Protein AF-A0A3A6EAV6-F1 (afdb_monomer_lite)

Secondary structure (DSSP, 8-state):
-HHHHHHHH----HHHHHHHHHHHH-TT-B--HHHHHHHHHTTSEEEEEETTEEEEEEEEE-HHHHHHHHHHHHHHHHHHHHHHHHHHHHHHHHHHHHHHHHHHHHHHHHHHHHT--

Foldseek 3Di:
DVLLVLLVPDDDDPVLVVVLVVCAVPQADFDDLVSCVSVVVSVQWAFDQDPVGGDSRGIHGDPSVVVSVVSVVVVVVVVVCVVPVVVVVCVVVVVCCVVVCVVCVVVVVVVVVVVVD

Radius of gyration: 28.31 Å; chains: 1; bounding box: 56×24×83 Å

pLDDT: mean 75.93, std 7.44, range [44.97, 85.44]

Sequence (117 aa):
MERKEQCERIVLTKKEKELLKQIQKNPDMKCNQDDVWQLYLYGLIRPMETEKGLNMHHFHIADFYDTYRDYRREKRKNQFFESLWLPIAVSVVTNLAINGLQWLWPLLVQWCASSHQ

Structure (mmCIF, N/CA/C/O backbone):
data_AF-A0A3A6EAV6-F1
#
_entry.id   AF-A0A3A6EAV6-F1
#
loop_
_atom_site.group_PDB
_atom_site.id
_atom_site.type_symbol
_atom_site.label_atom_id
_atom_site.label_alt_id
_atom_site.label_comp_id
_atom_site.label_asym_id
_atom_site.label_entity_id
_atom_site.label_seq_id
_atom_site.pdbx_PDB_ins_code
_atom_site.Cartn_x
_atom_site.Cartn_y
_atom_site.Cartn_z
_atom_site.occupancy
_atom_site.B_iso_or_equiv
_atom_site.auth_seq_id
_atom_site.auth_comp_id
_atom_site.auth_asym_id
_atom_site.auth_atom_id
_atom_site.pdbx_PDB_model_num
ATOM 1 N N . MET A 1 1 ? -6.672 -14.387 -10.432 1.00 44.97 1 MET A N 1
ATOM 2 C CA . MET A 1 1 ? -6.821 -13.061 -11.070 1.00 44.97 1 MET A CA 1
ATOM 3 C C . MET A 1 1 ? -7.745 -12.141 -10.271 1.00 44.97 1 MET A C 1
ATOM 5 O O . MET A 1 1 ? -7.360 -10.998 -10.074 1.00 44.97 1 MET A O 1
ATOM 9 N N . GLU A 1 2 ? -8.847 -12.631 -9.686 1.00 58.91 2 GLU A N 1
ATOM 10 C CA . GLU A 1 2 ? -9.830 -11.807 -8.941 1.00 58.91 2 GLU A CA 1
ATOM 11 C C . GLU A 1 2 ? -9.266 -10.927 -7.811 1.00 58.91 2 GLU A C 1
ATOM 13 O O . GLU A 1 2 ? -9.642 -9.764 -7.697 1.00 58.91 2 GLU A O 1
ATOM 18 N N . ARG A 1 3 ? -8.317 -11.426 -7.003 1.00 60.06 3 ARG A N 1
ATOM 19 C CA . ARG A 1 3 ? -7.745 -10.643 -5.886 1.00 60.06 3 ARG A CA 1
ATOM 20 C C . ARG A 1 3 ? -7.040 -9.357 -6.338 1.00 60.06 3 ARG A C 1
ATOM 22 O O . ARG A 1 3 ? -7.039 -8.378 -5.601 1.00 60.06 3 ARG A O 1
ATOM 29 N N . LYS A 1 4 ? -6.444 -9.341 -7.537 1.00 60.62 4 LYS A N 1
ATOM 30 C CA . LYS A 1 4 ? -5.756 -8.149 -8.067 1.00 60.62 4 LYS A CA 1
ATOM 31 C C . LYS A 1 4 ?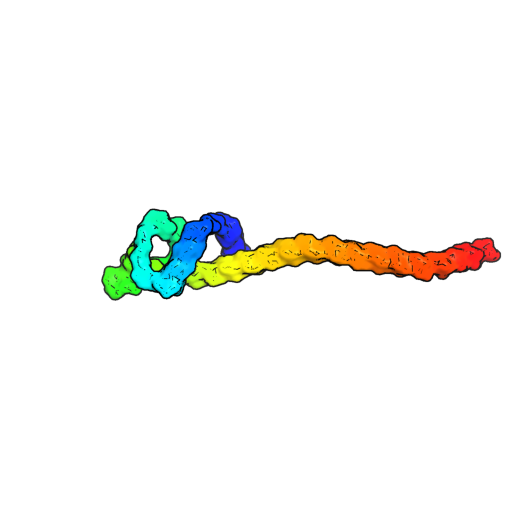 -6.759 -7.101 -8.550 1.00 60.62 4 LYS A C 1
ATOM 33 O O . LYS A 1 4 ? -6.601 -5.933 -8.221 1.00 60.62 4 LYS A O 1
ATOM 38 N N . GLU A 1 5 ? -7.811 -7.522 -9.248 1.00 64.56 5 GLU A N 1
ATOM 39 C CA . GLU A 1 5 ? -8.870 -6.622 -9.726 1.00 64.56 5 GLU A CA 1
ATOM 40 C C . GLU A 1 5 ? -9.663 -5.997 -8.574 1.00 64.56 5 GLU A C 1
ATOM 42 O O . GLU A 1 5 ? -9.981 -4.809 -8.612 1.00 64.56 5 GLU A O 1
ATOM 47 N N . GLN A 1 6 ? -9.931 -6.763 -7.512 1.00 63.66 6 GLN A N 1
ATOM 48 C CA . GLN A 1 6 ? -10.551 -6.233 -6.295 1.00 63.66 6 GLN A CA 1
ATOM 49 C C . GLN A 1 6 ? -9.673 -5.150 -5.651 1.00 63.66 6 GLN A C 1
ATOM 51 O O . GLN A 1 6 ? -10.169 -4.076 -5.324 1.00 63.66 6 GLN A O 1
ATOM 56 N N . CYS A 1 7 ? -8.356 -5.369 -5.565 1.00 65.38 7 CYS A N 1
ATOM 57 C CA . CYS A 1 7 ? -7.410 -4.360 -5.081 1.00 65.38 7 CYS A CA 1
ATOM 58 C C . CYS A 1 7 ? -7.334 -3.105 -5.970 1.00 65.38 7 CYS A C 1
ATOM 60 O O . CYS A 1 7 ? -7.041 -2.024 -5.461 1.00 65.38 7 CYS A O 1
ATOM 62 N N . GLU A 1 8 ? -7.571 -3.218 -7.280 1.00 66.50 8 GLU A N 1
ATOM 63 C CA . GLU A 1 8 ? -7.568 -2.064 -8.191 1.00 66.50 8 GLU A CA 1
ATOM 64 C C . GLU A 1 8 ? -8.799 -1.174 -8.048 1.00 66.50 8 GLU A C 1
ATOM 66 O O . GLU A 1 8 ? -8.685 0.040 -8.219 1.00 66.50 8 GLU A O 1
ATOM 71 N N . ARG A 1 9 ? -9.952 -1.755 -7.699 1.00 70.69 9 ARG A N 1
ATOM 72 C CA . ARG A 1 9 ? -11.202 -1.010 -7.479 1.00 70.69 9 ARG A CA 1
ATOM 73 C C . ARG A 1 9 ? -11.227 -0.268 -6.144 1.00 70.69 9 ARG A C 1
ATOM 75 O O . ARG A 1 9 ? -11.966 0.702 -6.001 1.00 70.69 9 ARG A O 1
ATOM 82 N N . ILE A 1 10 ? -10.412 -0.691 -5.179 1.00 75.62 10 ILE A N 1
ATOM 83 C CA . ILE A 1 10 ? -10.338 -0.067 -3.856 1.00 75.62 10 ILE A CA 1
ATOM 84 C C . ILE A 1 10 ? -9.519 1.230 -3.941 1.00 75.62 10 ILE A C 1
ATOM 86 O O . ILE A 1 10 ? -8.283 1.229 -3.960 1.00 75.62 10 ILE A O 1
ATOM 90 N N . VAL A 1 11 ? -10.214 2.369 -3.951 1.00 74.12 11 VAL A N 1
ATOM 91 C CA . VAL A 1 11 ? -9.600 3.702 -3.909 1.00 74.12 11 VAL A CA 1
ATOM 92 C C . VAL A 1 11 ? -9.747 4.288 -2.510 1.00 74.12 11 VAL A C 1
ATOM 94 O O . VAL A 1 11 ? -10.723 4.955 -2.197 1.00 74.12 11 VAL A O 1
ATOM 97 N N . LEU A 1 12 ? -8.731 4.066 -1.672 1.00 78.06 12 LEU A N 1
ATOM 98 C CA . LEU A 1 12 ? -8.686 4.660 -0.333 1.00 78.06 12 LEU A CA 1
ATOM 99 C C . LEU A 1 12 ? -8.333 6.150 -0.380 1.00 78.06 12 LEU A C 1
ATOM 101 O O . LEU A 1 12 ? -7.270 6.545 -0.890 1.00 78.06 12 LEU A O 1
ATOM 105 N N . THR A 1 13 ? -9.174 6.952 0.260 1.00 82.00 13 THR A N 1
ATOM 106 C CA . THR A 1 13 ? -8.956 8.361 0.585 1.00 82.00 13 THR A CA 1
ATOM 107 C C . THR A 1 13 ? -7.825 8.539 1.607 1.00 82.00 13 THR A C 1
ATOM 109 O O . THR A 1 13 ? -7.304 7.587 2.195 1.00 82.00 13 THR A O 1
ATOM 112 N N . LYS A 1 14 ? -7.380 9.788 1.815 1.00 81.69 14 LYS A N 1
ATOM 113 C CA . LYS A 1 14 ? -6.346 10.095 2.822 1.00 81.69 14 LYS A CA 1
ATOM 114 C C . LYS A 1 14 ? -6.821 9.769 4.244 1.00 81.69 14 LYS A C 1
ATOM 116 O O . LYS A 1 14 ? -6.063 9.155 4.988 1.00 81.69 14 LYS A O 1
ATOM 121 N N . LYS A 1 15 ? -8.074 10.110 4.566 1.00 82.62 15 LYS A N 1
ATOM 122 C CA . LYS A 1 15 ? -8.682 9.876 5.884 1.00 82.62 15 LYS A CA 1
ATOM 123 C C . LYS A 1 15 ? -8.752 8.386 6.221 1.00 82.62 15 LYS A C 1
ATOM 125 O O . LYS A 1 15 ? -8.314 7.981 7.288 1.00 82.62 15 LYS A O 1
ATOM 130 N N . GLU A 1 16 ? -9.195 7.554 5.280 1.00 83.44 16 GLU A N 1
ATOM 131 C CA . GLU A 1 16 ? -9.277 6.097 5.473 1.00 83.44 16 GLU A CA 1
ATOM 132 C C . GLU A 1 16 ? -7.903 5.455 5.714 1.00 83.44 16 GLU A C 1
ATOM 134 O O . GLU A 1 16 ? -7.764 4.549 6.531 1.00 83.44 16 GLU A O 1
ATOM 139 N N . LYS A 1 17 ? -6.850 5.943 5.045 1.00 83.75 17 LYS A N 1
ATOM 140 C CA . LYS A 1 17 ? -5.478 5.467 5.292 1.00 83.75 17 LYS A CA 1
ATOM 141 C C . LYS A 1 17 ? -4.973 5.849 6.678 1.00 83.75 17 LYS A C 1
ATOM 143 O O . LYS A 1 17 ? -4.209 5.090 7.270 1.00 83.75 17 LYS A O 1
ATOM 148 N N . GLU A 1 18 ? -5.333 7.031 7.167 1.00 85.44 18 GLU A N 1
ATOM 149 C CA . GLU A 1 18 ? -5.003 7.457 8.528 1.00 85.44 18 GLU A CA 1
ATOM 150 C C . GLU A 1 18 ? -5.755 6.620 9.559 1.00 85.44 18 GLU A C 1
ATOM 152 O O . GLU A 1 18 ? -5.119 6.128 10.487 1.00 85.44 18 GLU A O 1
ATOM 157 N N . LEU A 1 19 ? -7.046 6.362 9.339 1.00 84.88 19 LEU A N 1
ATOM 158 C CA . LEU A 1 19 ? -7.851 5.445 10.150 1.00 84.88 19 LEU A CA 1
ATOM 159 C C . LEU A 1 19 ? -7.227 4.049 10.218 1.00 84.88 19 LEU A C 1
ATOM 161 O O . LEU A 1 19 ? -6.998 3.541 11.309 1.00 84.88 19 LEU A O 1
ATOM 165 N N . LE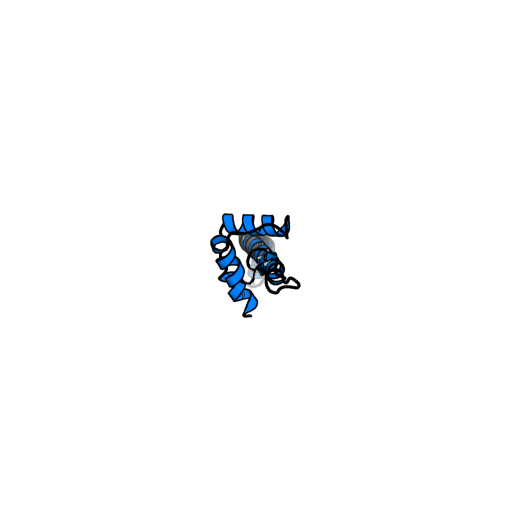U A 1 20 ? -6.845 3.461 9.082 1.00 84.56 20 LEU A N 1
ATOM 166 C CA . LEU A 1 20 ? -6.174 2.156 9.058 1.00 84.56 20 LEU A CA 1
ATOM 167 C C . LEU A 1 20 ? -4.865 2.161 9.860 1.00 84.56 20 LEU A C 1
ATOM 169 O O . LEU A 1 20 ? -4.594 1.220 10.597 1.00 84.56 20 LEU A O 1
ATOM 173 N N . LYS A 1 21 ? -4.062 3.230 9.777 1.00 84.38 21 LYS A N 1
ATOM 174 C CA . LYS A 1 21 ? -2.844 3.362 10.598 1.00 84.38 21 LYS A CA 1
ATOM 175 C C . LYS A 1 21 ? -3.149 3.511 12.087 1.00 84.38 21 LYS A C 1
ATOM 177 O O . LYS A 1 21 ? -2.390 3.005 12.908 1.00 84.38 21 LYS A O 1
ATOM 182 N N . GLN A 1 22 ? -4.212 4.231 12.436 1.00 83.56 22 GLN A N 1
ATOM 183 C CA . GLN A 1 22 ? -4.631 4.410 13.825 1.00 83.56 22 GLN A CA 1
ATOM 184 C C . GLN A 1 22 ? -5.121 3.090 14.418 1.00 83.56 22 GLN A C 1
ATOM 186 O O . GLN A 1 22 ? -4.652 2.721 15.488 1.00 83.56 22 GLN A O 1
ATOM 191 N N . ILE A 1 23 ? -5.948 2.344 13.681 1.00 83.19 23 ILE A N 1
ATOM 192 C CA . ILE A 1 23 ? -6.409 1.001 14.056 1.00 83.19 23 ILE A CA 1
ATOM 193 C C . ILE A 1 23 ? -5.221 0.038 14.183 1.00 83.19 23 ILE A C 1
ATOM 195 O O . ILE A 1 23 ? -5.147 -0.728 15.137 1.00 83.19 23 ILE A O 1
ATOM 199 N N . GLN A 1 24 ? -4.238 0.113 13.276 1.00 82.06 24 GLN A N 1
ATOM 200 C CA . GLN A 1 24 ? -3.015 -0.694 13.378 1.00 82.06 24 GLN A CA 1
ATOM 201 C C . GLN A 1 24 ? -2.242 -0.430 14.672 1.00 82.06 24 GLN A C 1
ATOM 203 O O . GLN A 1 24 ? -1.669 -1.345 15.256 1.00 82.06 24 GLN A O 1
ATOM 208 N N . LYS A 1 25 ? -2.156 0.844 15.069 1.00 83.19 25 LYS A N 1
ATOM 209 C CA . LYS A 1 25 ? -1.380 1.280 16.230 1.00 83.19 25 LYS A CA 1
ATOM 210 C C . LYS A 1 25 ? -2.125 1.025 17.541 1.00 83.19 25 LYS A C 1
ATOM 212 O O . LYS A 1 25 ? -1.483 0.736 18.543 1.00 83.19 25 LYS A O 1
ATOM 217 N N . ASN A 1 26 ? -3.451 1.139 17.513 1.00 82.50 26 ASN A N 1
ATOM 218 C CA . ASN A 1 26 ? -4.347 0.996 18.652 1.00 82.50 26 ASN A CA 1
ATOM 219 C C . ASN A 1 26 ? -5.486 0.020 18.287 1.00 82.50 26 ASN A C 1
ATOM 221 O O . ASN A 1 26 ? -6.549 0.470 17.852 1.00 82.50 26 ASN A O 1
ATOM 225 N N . PRO A 1 27 ? -5.288 -1.299 18.460 1.00 69.19 27 PRO A N 1
ATOM 226 C CA . PRO A 1 27 ? -6.279 -2.312 18.079 1.00 69.19 27 PRO A CA 1
ATOM 227 C C . PRO A 1 27 ? -7.595 -2.226 18.875 1.00 69.19 27 PRO A C 1
ATOM 229 O O . PRO A 1 27 ? -8.638 -2.623 18.366 1.00 69.19 27 PRO A O 1
ATOM 232 N N . ASP A 1 28 ? -7.574 -1.632 20.073 1.00 68.75 28 ASP A N 1
ATOM 233 C CA . ASP A 1 28 ? -8.758 -1.422 20.924 1.00 68.75 28 ASP A CA 1
ATOM 234 C C . ASP A 1 28 ? -9.416 -0.041 20.730 1.00 68.75 28 ASP A C 1
ATOM 236 O O . ASP A 1 28 ? -10.198 0.426 21.559 1.00 68.75 28 ASP A O 1
ATOM 240 N N . MET A 1 29 ? -9.086 0.679 19.655 1.00 73.88 29 MET A N 1
ATOM 241 C CA . MET A 1 29 ? -9.666 1.997 19.408 1.00 73.88 29 MET A CA 1
ATOM 242 C C . MET A 1 29 ? -11.131 1.880 18.968 1.00 73.88 29 MET A C 1
ATOM 244 O O . MET A 1 29 ? -11.444 1.282 17.937 1.00 73.88 29 MET A O 1
ATOM 248 N N . LYS A 1 30 ? -12.036 2.520 19.717 1.00 75.62 30 LYS A N 1
ATOM 249 C CA . LYS A 1 30 ? -13.449 2.634 19.339 1.00 75.62 30 LYS A CA 1
ATOM 250 C C . LYS A 1 30 ? -13.574 3.445 18.049 1.00 75.62 30 LYS A C 1
ATOM 252 O O . LYS A 1 30 ? -13.260 4.636 18.031 1.00 75.62 30 LYS A O 1
ATOM 257 N N . CYS A 1 31 ? -14.052 2.806 16.988 1.00 75.88 31 CYS A N 1
ATOM 258 C CA . CYS A 1 31 ? -14.229 3.445 15.687 1.00 75.88 31 CYS A CA 1
ATOM 259 C C . CYS A 1 31 ? -15.700 3.805 15.445 1.00 75.88 31 CYS A C 1
ATOM 261 O O . CYS A 1 31 ? -16.612 3.110 15.901 1.00 75.88 31 CYS A O 1
ATOM 263 N N . ASN A 1 32 ? -15.931 4.902 14.725 1.00 80.88 32 ASN A N 1
ATOM 264 C CA . ASN A 1 32 ? -17.267 5.303 14.302 1.00 80.88 32 ASN A CA 1
ATOM 265 C C . ASN A 1 32 ? -17.724 4.445 13.115 1.00 80.88 32 ASN A C 1
ATOM 267 O O . ASN A 1 32 ? -17.002 4.360 12.126 1.00 80.88 32 ASN A O 1
ATOM 271 N N . GLN A 1 33 ? -18.904 3.824 13.195 1.00 76.12 33 GLN A N 1
ATOM 272 C CA . GLN A 1 33 ? -19.344 2.830 12.209 1.00 76.12 33 GLN A CA 1
ATOM 273 C C . GLN A 1 33 ? -19.380 3.369 10.778 1.00 76.12 33 GLN A C 1
ATOM 275 O O . GLN A 1 33 ? -18.916 2.670 9.883 1.00 76.12 33 GLN A O 1
ATOM 280 N N . ASP A 1 34 ? -19.845 4.601 10.565 1.00 80.50 34 ASP A N 1
ATOM 281 C CA . ASP A 1 34 ? -19.927 5.198 9.225 1.00 80.50 34 ASP A CA 1
ATOM 282 C C . ASP A 1 34 ? -18.555 5.311 8.542 1.00 80.50 34 ASP A C 1
ATOM 284 O O . ASP A 1 34 ? -18.420 5.042 7.347 1.00 80.50 34 ASP A O 1
ATOM 288 N N . ASP A 1 35 ? -17.516 5.643 9.315 1.00 79.00 35 ASP A N 1
ATOM 289 C CA . ASP A 1 35 ? -16.159 5.850 8.802 1.00 79.00 35 ASP A CA 1
ATOM 290 C C . ASP A 1 35 ? -15.450 4.524 8.480 1.00 79.00 35 ASP A C 1
ATOM 292 O O . ASP A 1 35 ? -14.647 4.446 7.548 1.00 79.00 35 ASP A O 1
ATOM 296 N N . VAL A 1 36 ? -15.743 3.460 9.238 1.00 82.50 36 VAL A N 1
ATOM 297 C CA . VAL A 1 36 ? -15.168 2.119 9.023 1.00 82.50 36 VAL A CA 1
ATOM 298 C C . VAL A 1 36 ? -16.025 1.224 8.128 1.00 82.50 36 VAL A C 1
ATOM 300 O O . VAL A 1 36 ? -15.517 0.215 7.642 1.00 82.50 36 VAL A O 1
ATOM 303 N N . TRP A 1 37 ? -17.277 1.587 7.833 1.00 81.44 37 TRP A N 1
ATOM 304 C CA . TRP A 1 37 ? -18.178 0.772 7.011 1.00 81.44 37 TRP A CA 1
ATOM 305 C C . TRP A 1 37 ? -17.589 0.459 5.634 1.00 81.44 37 TRP A C 1
ATOM 307 O O . TRP A 1 37 ? -17.579 -0.691 5.204 1.00 81.44 37 TRP A O 1
ATOM 317 N N . GLN A 1 38 ? -17.015 1.463 4.968 1.00 81.75 38 GLN A N 1
ATOM 318 C CA . GLN A 1 38 ? -16.368 1.279 3.666 1.00 81.75 38 GLN A CA 1
ATOM 319 C C . GLN A 1 38 ? -15.153 0.350 3.762 1.00 81.75 38 GLN A C 1
ATOM 321 O O . GLN A 1 38 ? -14.992 -0.564 2.957 1.00 81.75 38 GLN A O 1
ATOM 326 N N . LEU A 1 39 ? -14.324 0.524 4.794 1.00 83.25 39 LEU A N 1
ATOM 327 C CA . LEU A 1 39 ? -13.158 -0.326 5.041 1.00 8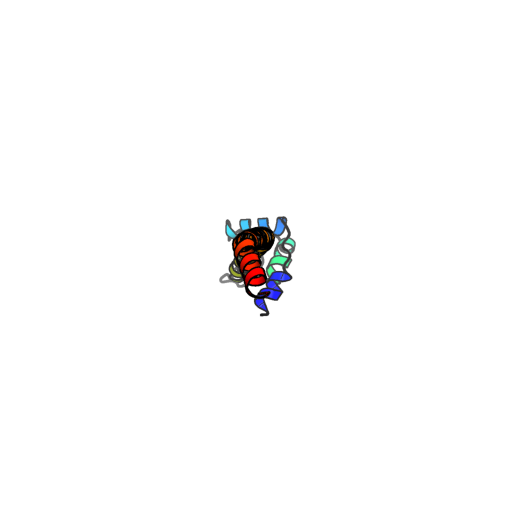3.25 39 LEU A CA 1
ATOM 328 C C . LEU A 1 39 ? -13.550 -1.784 5.322 1.00 83.25 39 LEU A C 1
ATOM 330 O O . LEU A 1 39 ? -12.844 -2.701 4.893 1.00 83.25 39 LEU A O 1
ATOM 334 N N . TYR A 1 40 ? -14.671 -1.991 6.017 1.00 82.31 40 TYR A N 1
ATOM 33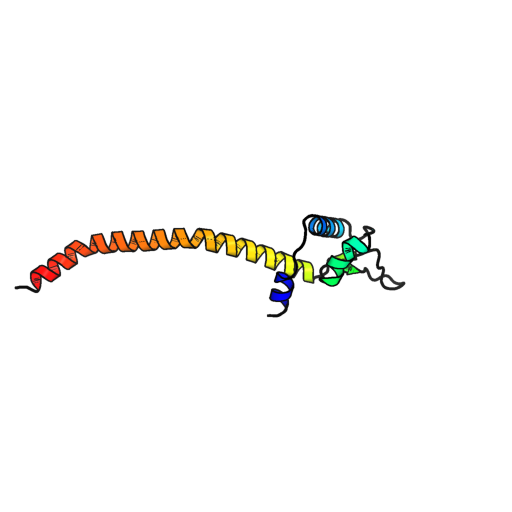5 C CA . TYR A 1 40 ? -15.252 -3.304 6.276 1.00 82.31 40 TYR A CA 1
ATOM 336 C C . TYR A 1 40 ? -15.796 -3.943 4.993 1.00 82.31 40 TYR A C 1
ATOM 338 O O . TYR A 1 40 ? -15.474 -5.096 4.714 1.00 82.31 40 TYR A O 1
ATOM 346 N N . LEU A 1 41 ? -16.532 -3.191 4.165 1.00 82.38 41 LEU A N 1
ATOM 347 C CA . LEU A 1 41 ? -17.025 -3.663 2.863 1.00 82.38 41 LEU A CA 1
ATOM 348 C C . LEU A 1 41 ? -15.888 -4.071 1.918 1.00 82.38 41 LEU A C 1
ATOM 350 O O . LEU A 1 41 ? -16.009 -5.052 1.189 1.00 82.38 41 LEU A O 1
ATOM 354 N N . TYR A 1 42 ? -14.765 -3.352 1.954 1.00 80.81 42 TYR A N 1
ATOM 355 C CA . TYR A 1 42 ? -13.561 -3.713 1.204 1.00 80.81 42 TYR A CA 1
ATOM 356 C C . TYR A 1 42 ? -12.801 -4.911 1.792 1.00 80.81 42 TYR A C 1
ATOM 358 O O . TYR A 1 42 ? -11.819 -5.356 1.198 1.00 80.81 42 TYR A O 1
ATOM 366 N N . GLY A 1 43 ? -13.209 -5.420 2.958 1.00 81.25 43 GLY A N 1
ATOM 367 C CA . GLY A 1 43 ? -12.549 -6.528 3.644 1.00 81.25 43 GLY A CA 1
ATOM 368 C C . GLY A 1 43 ? -11.160 -6.184 4.188 1.00 81.25 43 GLY A C 1
ATOM 369 O O . GLY A 1 43 ? -10.368 -7.087 4.450 1.00 81.25 43 GLY A O 1
ATOM 370 N N . LEU A 1 44 ? -10.835 -4.894 4.339 1.00 82.56 44 LEU A N 1
ATOM 371 C CA . LEU A 1 44 ? -9.536 -4.434 4.853 1.00 82.56 44 LEU A CA 1
ATOM 372 C C . LEU A 1 44 ? -9.458 -4.511 6.381 1.00 82.56 44 LEU A C 1
ATOM 374 O O . LEU A 1 44 ? -8.368 -4.602 6.945 1.00 82.56 44 LEU A O 1
ATOM 378 N N . ILE A 1 45 ? -10.611 -4.481 7.042 1.00 83.56 45 ILE A N 1
ATOM 379 C CA . ILE A 1 45 ? -10.751 -4.607 8.491 1.00 83.56 45 ILE A CA 1
ATOM 380 C C . ILE A 1 45 ? -11.783 -5.682 8.821 1.00 83.56 45 ILE A C 1
ATOM 382 O O . ILE A 1 45 ? -12.701 -5.936 8.039 1.00 83.56 45 ILE A O 1
ATOM 386 N N . ARG A 1 46 ? -11.659 -6.288 9.998 1.00 83.25 46 ARG A N 1
ATOM 387 C CA . ARG A 1 46 ? -12.652 -7.211 10.551 1.00 83.25 46 ARG A CA 1
ATOM 388 C C . ARG A 1 46 ? -13.047 -6.786 11.963 1.00 83.25 46 ARG A C 1
ATOM 390 O O . ARG A 1 46 ? -12.208 -6.266 12.696 1.00 83.25 46 ARG A O 1
ATOM 397 N N . PRO A 1 47 ? -14.314 -6.984 12.353 1.00 81.62 47 PRO A N 1
ATOM 398 C CA . PRO A 1 47 ? -14.746 -6.767 13.727 1.00 81.62 47 PRO A CA 1
ATOM 399 C C . PRO A 1 47 ? -14.027 -7.742 14.660 1.00 81.62 47 PRO A C 1
ATOM 401 O O . PRO A 1 47 ? -13.730 -8.876 14.283 1.00 81.62 47 PRO A O 1
ATOM 404 N N . MET A 1 48 ? -13.722 -7.292 15.872 1.00 77.62 48 MET A N 1
ATOM 405 C CA . MET A 1 48 ? -13.096 -8.133 16.885 1.00 77.62 48 MET A CA 1
ATOM 406 C C . MET A 1 48 ? -14.108 -9.156 17.409 1.00 77.62 48 MET A C 1
ATOM 408 O O . MET A 1 48 ? -15.221 -8.800 17.809 1.00 77.62 48 MET A O 1
ATOM 412 N N . GLU A 1 49 ? -13.721 -10.428 17.410 1.00 77.38 49 GLU A N 1
ATOM 413 C CA . GLU A 1 49 ? -14.495 -11.478 18.063 1.00 77.38 49 GLU A CA 1
ATOM 414 C C . GLU A 1 49 ? -14.226 -11.434 19.566 1.00 77.38 49 GLU A C 1
ATOM 416 O O . GLU A 1 49 ? -13.083 -11.455 20.019 1.00 77.38 49 GLU A O 1
ATOM 421 N N . THR A 1 50 ? -15.297 -11.334 20.344 1.00 73.12 50 THR A N 1
ATOM 422 C CA . THR A 1 50 ? -15.253 -11.403 21.805 1.00 73.12 50 THR A CA 1
ATOM 423 C C . THR A 1 50 ? -16.070 -12.600 22.272 1.00 73.12 50 THR A C 1
ATOM 425 O O . THR A 1 50 ? -16.914 -13.104 21.535 1.00 73.12 50 THR A O 1
ATOM 428 N N . GLU A 1 51 ? -15.886 -13.030 23.521 1.00 72.44 51 GLU A N 1
ATOM 429 C CA . GLU A 1 51 ? -16.636 -14.151 24.118 1.00 72.44 51 GLU A CA 1
ATOM 430 C C . GLU A 1 51 ? -18.166 -13.969 24.061 1.00 72.44 51 GLU A C 1
ATOM 432 O O . GLU A 1 51 ? -18.921 -14.934 24.132 1.00 72.44 51 GLU A O 1
ATOM 437 N N . LYS A 1 52 ? -18.633 -12.722 23.908 1.00 70.06 52 LYS A N 1
ATOM 438 C CA . LYS A 1 52 ? -20.050 -12.344 23.807 1.00 70.06 52 LYS A CA 1
ATOM 439 C C . LYS A 1 52 ? -20.550 -12.198 22.361 1.00 70.06 52 LYS A C 1
ATOM 441 O O . LYS A 1 52 ? -21.701 -11.821 22.163 1.00 70.06 52 LYS A O 1
ATOM 446 N N . GLY A 1 53 ? -19.704 -12.472 21.365 1.00 73.94 53 GLY A N 1
ATOM 447 C CA . GLY A 1 53 ? -19.997 -12.341 19.936 1.00 73.94 53 GLY A CA 1
ATOM 448 C C . GLY A 1 53 ? -19.150 -11.280 19.223 1.00 73.94 53 GLY A C 1
ATOM 449 O O . GLY A 1 53 ? -18.130 -10.809 19.737 1.00 73.94 53 GLY A O 1
ATOM 450 N N . LEU A 1 54 ? -19.575 -10.904 18.013 1.00 73.06 54 LEU A N 1
ATOM 451 C CA . LEU A 1 54 ? -18.905 -9.883 17.202 1.00 73.06 54 LEU A CA 1
ATOM 452 C C . LEU A 1 54 ? -19.084 -8.486 17.807 1.00 73.06 54 LEU A C 1
ATOM 454 O O . LEU A 1 54 ? -20.204 -7.992 17.937 1.00 73.06 54 LEU A O 1
ATOM 458 N N . ASN A 1 55 ? -17.973 -7.808 18.093 1.00 73.94 55 ASN A N 1
ATOM 459 C CA . ASN A 1 55 ? -17.994 -6.411 18.501 1.00 73.94 55 ASN A CA 1
ATOM 460 C C . ASN A 1 55 ? -17.870 -5.501 17.270 1.00 73.94 55 ASN A C 1
ATOM 462 O O . ASN A 1 55 ? -16.786 -5.333 16.719 1.00 73.94 55 ASN A O 1
ATOM 466 N N . MET A 1 56 ? -18.973 -4.875 16.849 1.00 74.31 56 MET A N 1
ATOM 467 C CA . MET A 1 56 ? -18.986 -3.955 15.698 1.00 74.31 56 MET A CA 1
ATOM 468 C C . MET A 1 56 ? -18.467 -2.538 16.014 1.00 74.31 56 MET A C 1
ATOM 470 O O . MET A 1 56 ? -18.649 -1.630 15.204 1.00 74.31 56 MET A O 1
ATOM 474 N N . HIS A 1 57 ? -17.849 -2.326 17.181 1.00 74.38 57 HIS A N 1
ATOM 475 C CA . HIS A 1 57 ? -17.217 -1.056 17.560 1.00 74.38 57 HIS A CA 1
ATOM 476 C C . HIS A 1 57 ? -15.689 -1.133 17.652 1.00 74.38 57 HIS A C 1
ATOM 478 O O . HIS A 1 57 ? -15.033 -0.089 17.622 1.00 74.38 57 HIS A O 1
ATOM 484 N N . HIS A 1 58 ? -15.133 -2.344 17.736 1.00 78.44 58 HIS A N 1
ATOM 485 C CA . HIS A 1 58 ? -13.695 -2.593 17.719 1.00 78.44 58 HIS A CA 1
ATOM 486 C C . HIS A 1 58 ? -13.345 -3.394 16.475 1.00 78.44 58 HIS A C 1
ATOM 488 O O . HIS A 1 58 ? -13.917 -4.454 16.220 1.00 78.44 58 HIS A O 1
ATOM 494 N N . PHE A 1 59 ? -12.403 -2.877 15.696 1.00 77.75 59 PHE A N 1
ATOM 495 C CA . PHE A 1 59 ? -11.990 -3.475 14.437 1.00 77.75 59 PHE A CA 1
ATOM 496 C C . PHE A 1 59 ? -10.493 -3.733 14.470 1.00 77.75 59 PHE A C 1
ATOM 498 O O . PHE A 1 59 ? -9.729 -2.902 14.945 1.00 77.75 59 PHE A O 1
ATOM 505 N N . HIS A 1 60 ? -10.078 -4.862 13.913 1.00 82.12 60 HIS A N 1
ATOM 506 C CA . HIS A 1 60 ? -8.683 -5.177 13.657 1.00 82.12 60 HIS A CA 1
ATOM 507 C C . HIS A 1 60 ? -8.417 -5.181 12.152 1.00 82.12 60 HIS A C 1
ATOM 509 O O . HIS A 1 60 ? -9.326 -5.309 11.326 1.00 82.12 60 HIS A O 1
ATOM 515 N N . ILE A 1 61 ? -7.149 -5.030 11.787 1.00 83.50 61 ILE A N 1
ATOM 516 C CA . ILE A 1 61 ? -6.718 -5.122 10.395 1.00 83.50 61 ILE A CA 1
ATOM 517 C C . ILE A 1 61 ? -6.830 -6.570 9.932 1.00 83.50 61 ILE A C 1
ATOM 519 O O . ILE A 1 61 ? -6.340 -7.475 10.599 1.00 83.50 61 ILE A O 1
ATOM 523 N N . ALA A 1 62 ? -7.463 -6.779 8.781 1.00 83.69 62 ALA A N 1
ATOM 524 C CA . ALA A 1 62 ? -7.563 -8.095 8.173 1.00 83.69 62 ALA A CA 1
ATOM 525 C C . ALA A 1 62 ? -6.280 -8.446 7.405 1.00 83.69 62 ALA A C 1
ATOM 527 O O . ALA A 1 62 ? -5.662 -7.568 6.804 1.00 83.69 62 ALA A O 1
ATOM 528 N N . ASP A 1 63 ? -5.960 -9.737 7.287 1.00 80.38 63 ASP A N 1
ATOM 529 C CA . ASP A 1 63 ? -4.816 -10.232 6.491 1.00 80.38 63 ASP A CA 1
ATOM 530 C C . ASP A 1 63 ? -4.824 -9.731 5.033 1.00 80.38 63 ASP A C 1
ATOM 532 O O . ASP A 1 63 ? -3.786 -9.564 4.386 1.00 80.38 63 ASP A O 1
ATOM 536 N N . PHE A 1 64 ? -6.016 -9.448 4.497 1.00 78.69 64 PHE A N 1
ATOM 537 C CA . PHE A 1 64 ? -6.180 -8.899 3.155 1.00 78.69 64 PHE A CA 1
ATOM 538 C C . PHE A 1 64 ? -5.521 -7.517 2.994 1.00 78.69 64 PHE A C 1
ATOM 540 O O . PHE A 1 64 ? -5.023 -7.196 1.912 1.00 78.69 64 PHE A O 1
ATOM 547 N N . TYR A 1 65 ? -5.448 -6.715 4.061 1.00 79.88 65 TYR A N 1
ATOM 548 C CA . TYR A 1 65 ? -4.811 -5.399 4.028 1.00 79.88 65 TYR A CA 1
ATOM 549 C C . TYR A 1 65 ? -3.318 -5.475 3.699 1.00 79.88 65 TYR A C 1
ATOM 551 O O . TYR A 1 65 ? -2.831 -4.641 2.934 1.00 79.88 65 TYR A O 1
ATOM 559 N N . ASP A 1 66 ? -2.592 -6.473 4.212 1.00 78.56 66 ASP A N 1
ATOM 560 C CA . ASP A 1 66 ? -1.170 -6.642 3.893 1.00 78.56 66 ASP A CA 1
ATOM 561 C C . ASP A 1 66 ? -0.978 -6.974 2.408 1.00 78.56 66 ASP A C 1
ATOM 563 O O . ASP A 1 66 ? -0.163 -6.344 1.731 1.00 78.56 66 ASP A O 1
ATOM 567 N N . THR A 1 67 ? -1.825 -7.854 1.861 1.00 80.88 67 THR A N 1
ATOM 568 C CA . THR A 1 67 ? -1.830 -8.173 0.422 1.00 80.88 67 THR A CA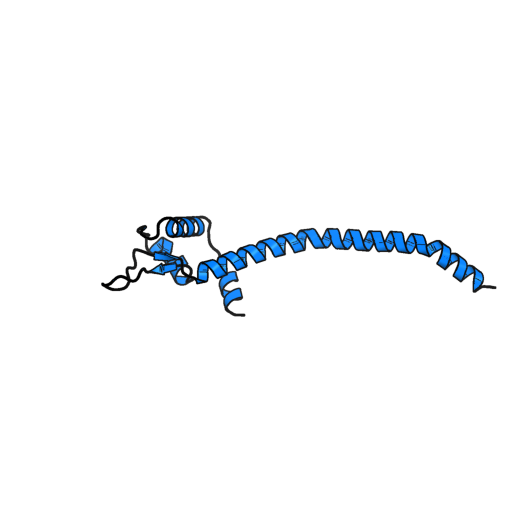 1
ATOM 569 C C . THR A 1 67 ? -2.121 -6.929 -0.427 1.00 80.88 67 THR A C 1
ATOM 571 O O . THR A 1 67 ? -1.437 -6.665 -1.420 1.00 80.88 67 THR A O 1
ATOM 574 N N . TYR A 1 68 ? -3.111 -6.122 -0.032 1.00 79.94 68 TYR A N 1
ATOM 575 C CA . TYR A 1 68 ? -3.439 -4.863 -0.703 1.00 79.94 68 TYR A CA 1
ATOM 576 C C . TYR A 1 68 ? -2.289 -3.842 -0.618 1.00 79.94 68 TYR A C 1
ATOM 578 O O . TYR A 1 68 ? -1.963 -3.168 -1.605 1.00 79.94 68 TYR A O 1
ATOM 586 N N . ARG A 1 69 ? -1.641 -3.727 0.549 1.00 80.38 69 ARG A N 1
ATOM 587 C CA . ARG A 1 69 ? -0.514 -2.815 0.778 1.00 80.38 69 ARG A CA 1
ATOM 588 C C . ARG A 1 69 ? 0.666 -3.162 -0.121 1.00 80.38 69 ARG A C 1
ATOM 590 O O . ARG A 1 69 ? 1.240 -2.257 -0.738 1.00 80.38 69 ARG A O 1
ATOM 597 N N . ASP A 1 70 ? 1.005 -4.440 -0.207 1.00 80.88 70 ASP A N 1
ATOM 598 C CA . ASP A 1 70 ? 2.131 -4.915 -1.005 1.00 80.88 70 ASP A CA 1
ATOM 599 C C . ASP A 1 70 ? 1.852 -4.732 -2.498 1.00 80.88 70 ASP A C 1
ATOM 601 O O . ASP A 1 70 ? 2.668 -4.129 -3.200 1.00 80.88 70 ASP A O 1
ATOM 605 N N . TYR A 1 71 ? 0.636 -5.056 -2.951 1.00 79.06 71 TYR A N 1
ATOM 606 C CA . TYR A 1 71 ? 0.191 -4.780 -4.318 1.00 79.06 71 TYR A CA 1
ATOM 607 C C . TYR A 1 71 ? 0.313 -3.290 -4.690 1.00 79.06 71 TYR A C 1
ATOM 609 O O . TYR A 1 71 ? 0.839 -2.933 -5.745 1.00 79.06 71 TYR A O 1
ATOM 617 N N . ARG A 1 72 ? -0.110 -2.370 -3.810 1.00 79.12 72 ARG A N 1
ATOM 618 C CA . ARG A 1 72 ? 0.022 -0.918 -4.058 1.00 79.12 72 ARG A CA 1
ATOM 619 C C . ARG A 1 72 ? 1.473 -0.443 -4.045 1.00 79.12 72 ARG A C 1
ATOM 621 O O . ARG A 1 72 ? 1.796 0.557 -4.696 1.00 79.12 72 ARG A O 1
ATOM 628 N N . ARG A 1 73 ? 2.350 -1.103 -3.288 1.00 79.81 73 ARG A N 1
ATOM 629 C CA . ARG A 1 73 ? 3.785 -0.797 -3.265 1.00 79.81 73 ARG A CA 1
ATOM 630 C C . ARG A 1 73 ? 4.449 -1.241 -4.562 1.00 79.81 73 ARG A C 1
ATOM 632 O O . ARG A 1 73 ? 5.200 -0.453 -5.133 1.00 79.81 73 ARG A O 1
ATOM 639 N N . GLU A 1 74 ? 4.127 -2.436 -5.040 1.00 77.38 74 GLU A N 1
ATOM 640 C CA . GLU A 1 74 ? 4.582 -2.945 -6.333 1.00 77.38 74 GLU A CA 1
ATOM 641 C C . GLU A 1 74 ? 4.063 -2.099 -7.488 1.00 77.38 74 GLU A C 1
ATOM 643 O O . GLU A 1 74 ? 4.862 -1.665 -8.306 1.00 77.38 74 GLU A O 1
ATOM 648 N N . LYS A 1 75 ? 2.769 -1.756 -7.515 1.00 76.44 75 LYS A N 1
ATOM 649 C CA . LYS A 1 75 ? 2.195 -0.924 -8.583 1.00 76.44 75 LYS A CA 1
ATOM 650 C C . LYS A 1 75 ? 2.881 0.438 -8.686 1.00 76.44 75 LYS A C 1
ATOM 652 O O . LYS A 1 75 ? 3.218 0.866 -9.784 1.00 76.44 75 LYS A O 1
ATOM 657 N N . ARG A 1 76 ? 3.163 1.093 -7.550 1.00 75.88 76 ARG A N 1
ATOM 658 C CA . ARG A 1 76 ? 3.947 2.341 -7.546 1.00 75.88 76 ARG A CA 1
ATOM 659 C C . ARG A 1 76 ? 5.354 2.116 -8.077 1.00 75.88 76 ARG A C 1
ATOM 661 O O . ARG A 1 76 ? 5.782 2.863 -8.943 1.00 75.88 76 ARG A O 1
ATOM 668 N N . LYS A 1 77 ? 6.062 1.096 -7.582 1.00 75.12 77 LYS A N 1
ATOM 669 C CA . LYS A 1 77 ? 7.406 0.774 -8.075 1.00 75.12 77 LYS A CA 1
ATOM 670 C C . LYS A 1 77 ? 7.391 0.521 -9.580 1.00 75.12 77 LYS A C 1
ATOM 672 O O . LYS A 1 77 ? 8.195 1.123 -10.269 1.00 75.12 77 LYS A O 1
ATOM 677 N N . ASN A 1 78 ? 6.464 -0.286 -10.086 1.00 73.31 78 ASN A N 1
ATOM 678 C CA . ASN A 1 78 ? 6.371 -0.610 -11.505 1.00 73.31 78 ASN A CA 1
ATOM 679 C C . ASN A 1 78 ? 6.113 0.638 -12.356 1.00 73.31 78 ASN A C 1
ATOM 681 O O . ASN A 1 78 ? 6.818 0.850 -13.328 1.00 73.31 78 ASN A O 1
ATOM 685 N N . GLN A 1 79 ? 5.203 1.523 -11.939 1.00 70.50 79 GLN A N 1
ATOM 686 C CA . GLN A 1 79 ? 4.980 2.807 -12.620 1.00 70.50 79 GLN A CA 1
ATOM 687 C C . GLN A 1 79 ? 6.226 3.712 -12.601 1.00 70.50 79 GLN A C 1
ATOM 689 O O . GLN A 1 79 ? 6.528 4.384 -13.588 1.00 70.50 79 GLN A O 1
ATOM 694 N N . PHE A 1 80 ? 6.978 3.721 -11.497 1.00 67.69 80 PHE A N 1
ATOM 695 C CA . PHE A 1 80 ? 8.251 4.443 -11.412 1.00 67.69 80 PHE A CA 1
ATOM 696 C C . PHE A 1 80 ? 9.329 3.818 -12.310 1.00 67.69 80 PHE A C 1
ATOM 698 O O . PHE A 1 80 ? 10.061 4.543 -12.973 1.00 67.69 80 PHE A O 1
ATOM 705 N N . PHE A 1 81 ? 9.413 2.488 -12.367 1.00 66.38 81 PHE A N 1
ATOM 706 C CA . PHE A 1 81 ? 10.374 1.781 -13.210 1.00 66.38 81 PHE A CA 1
ATOM 707 C C . PHE A 1 81 ? 10.032 1.904 -14.696 1.00 66.38 81 PHE A C 1
ATOM 709 O O . PHE A 1 81 ? 10.922 2.217 -15.472 1.00 66.38 81 PHE A O 1
ATOM 716 N N . GLU A 1 82 ? 8.773 1.750 -15.106 1.00 66.62 82 GLU A N 1
ATOM 717 C CA . GLU A 1 82 ? 8.351 1.921 -16.504 1.00 66.62 82 GLU A CA 1
ATOM 718 C C . GLU A 1 82 ? 8.617 3.341 -17.012 1.00 66.62 82 GLU A C 1
ATOM 720 O O . GLU A 1 82 ? 9.187 3.515 -18.088 1.00 66.62 82 GLU A O 1
ATOM 725 N N . SER A 1 83 ? 8.265 4.364 -16.228 1.00 64.25 83 SER A N 1
ATOM 726 C CA . SER A 1 83 ? 8.432 5.761 -16.653 1.00 64.25 83 SER A CA 1
ATOM 727 C C . SER A 1 83 ? 9.896 6.202 -16.754 1.00 64.25 83 SER A C 1
ATOM 729 O O . SER A 1 83 ? 10.224 7.021 -17.609 1.00 64.25 83 SER A O 1
ATOM 731 N N . LEU A 1 84 ? 10.787 5.652 -15.923 1.00 67.44 84 LEU A N 1
ATOM 732 C CA . LEU A 1 84 ? 12.212 5.998 -15.930 1.00 67.44 84 LEU A CA 1
ATOM 733 C C . LEU A 1 84 ? 13.044 5.093 -16.846 1.00 67.44 84 LEU A C 1
ATOM 735 O O . LEU A 1 84 ? 13.991 5.563 -17.471 1.00 67.44 84 LEU A O 1
ATOM 739 N N . TRP A 1 85 ? 12.708 3.806 -16.954 1.00 67.44 85 TRP A N 1
ATOM 740 C CA . TRP A 1 85 ? 13.501 2.847 -17.722 1.00 67.44 85 TRP A CA 1
ATOM 741 C C . TRP A 1 85 ? 13.312 2.998 -19.228 1.00 67.44 85 TRP A C 1
ATOM 743 O O . TRP A 1 85 ? 14.285 2.861 -19.962 1.00 67.44 85 TRP A O 1
ATOM 753 N N . LEU A 1 86 ? 12.106 3.326 -19.705 1.00 70.50 86 LEU A N 1
ATOM 754 C CA . LEU A 1 86 ? 11.847 3.496 -21.139 1.00 70.50 86 LEU A CA 1
ATOM 755 C C . LEU A 1 86 ? 12.774 4.538 -21.802 1.00 70.50 86 LEU A C 1
ATOM 757 O O . LEU A 1 86 ? 13.465 4.173 -22.753 1.00 70.50 86 LEU A O 1
ATOM 761 N N . PRO A 1 87 ? 12.885 5.793 -21.318 1.00 70.00 87 PRO A N 1
ATOM 762 C CA . PRO A 1 87 ? 13.778 6.775 -21.938 1.00 70.00 87 PRO A CA 1
ATOM 763 C C . PRO A 1 87 ? 15.266 6.432 -21.774 1.00 70.00 87 PRO A C 1
ATOM 765 O O . PRO A 1 87 ? 16.055 6.715 -22.677 1.00 70.00 87 PRO A O 1
ATOM 768 N N . ILE A 1 88 ? 15.664 5.790 -20.668 1.00 73.38 88 ILE A N 1
ATOM 769 C CA . ILE A 1 88 ? 17.054 5.359 -20.444 1.00 73.38 88 ILE A CA 1
ATOM 770 C C . ILE A 1 88 ? 17.427 4.218 -21.399 1.00 73.38 88 ILE A C 1
ATOM 772 O O . ILE A 1 88 ? 18.444 4.303 -22.083 1.00 73.38 88 ILE A O 1
ATOM 776 N N . ALA A 1 89 ? 16.595 3.180 -21.499 1.00 75.50 89 ALA A N 1
ATOM 777 C CA . ALA A 1 89 ? 16.817 2.042 -22.384 1.00 75.50 89 ALA A CA 1
ATOM 778 C C . ALA A 1 89 ? 16.851 2.476 -23.853 1.00 75.50 89 ALA A C 1
ATOM 780 O O . ALA A 1 89 ? 17.767 2.095 -24.581 1.00 75.50 89 ALA A O 1
ATOM 781 N N . VAL A 1 90 ? 15.913 3.334 -24.272 1.00 79.31 90 VAL A N 1
ATOM 782 C CA . VAL A 1 90 ? 15.907 3.904 -25.626 1.00 79.31 90 VAL A CA 1
ATOM 783 C C . VAL A 1 90 ? 17.183 4.706 -25.875 1.00 79.31 90 VAL A C 1
ATOM 785 O O . VAL A 1 90 ? 17.819 4.510 -26.905 1.00 79.31 90 VAL A O 1
ATOM 788 N N . SER A 1 91 ? 17.620 5.548 -24.936 1.00 75.31 91 SER A N 1
ATOM 789 C CA . SER A 1 91 ? 18.847 6.344 -25.098 1.00 75.31 91 SER A CA 1
ATOM 790 C C . SER A 1 91 ? 20.106 5.479 -25.195 1.00 75.31 91 SER A C 1
ATOM 792 O O . SER A 1 91 ? 20.969 5.745 -26.027 1.00 75.31 91 SER A O 1
ATOM 794 N N . VAL A 1 92 ? 20.219 4.429 -24.375 1.00 82.31 92 VAL A N 1
ATOM 795 C CA . VAL A 1 92 ? 21.361 3.502 -24.407 1.00 82.31 92 VAL A CA 1
ATOM 796 C C . VAL A 1 92 ? 21.383 2.723 -25.718 1.00 82.31 92 VAL A C 1
ATOM 798 O O . VAL A 1 92 ? 22.412 2.714 -26.384 1.00 82.31 92 VAL A O 1
ATOM 801 N N . VAL A 1 93 ? 20.258 2.131 -26.131 1.00 80.38 93 VAL A N 1
ATOM 802 C CA . VAL A 1 93 ? 20.168 1.373 -27.391 1.00 80.38 93 VAL A CA 1
ATOM 803 C C . VAL A 1 93 ? 20.445 2.271 -28.593 1.00 80.38 93 VAL A C 1
ATOM 805 O O . VAL A 1 93 ? 21.206 1.885 -29.474 1.00 80.38 93 VAL A O 1
ATOM 808 N N . THR A 1 94 ? 19.888 3.484 -28.615 1.00 80.94 94 THR A N 1
ATOM 809 C CA . THR A 1 94 ? 20.073 4.424 -29.730 1.00 80.94 94 THR A CA 1
ATOM 810 C C . THR A 1 94 ? 21.522 4.898 -29.814 1.00 80.94 94 THR A C 1
ATOM 812 O O . THR A 1 94 ? 22.100 4.882 -30.895 1.00 80.94 94 THR A O 1
ATOM 815 N N . ASN A 1 95 ? 22.157 5.238 -28.686 1.00 80.31 95 ASN A N 1
ATOM 816 C CA . ASN A 1 95 ? 23.575 5.605 -28.676 1.00 80.31 95 ASN A CA 1
ATOM 817 C C . ASN A 1 95 ? 24.483 4.432 -29.061 1.00 80.31 95 ASN A C 1
ATOM 819 O O . ASN A 1 95 ? 25.453 4.633 -29.786 1.00 80.31 95 ASN A O 1
ATOM 823 N N . LEU A 1 96 ? 24.178 3.207 -28.621 1.00 81.50 96 LEU A N 1
ATOM 824 C CA . LEU A 1 96 ? 24.957 2.024 -28.991 1.00 81.50 96 LEU A CA 1
ATOM 825 C C . LEU A 1 96 ? 24.804 1.695 -30.481 1.00 81.50 96 LEU A C 1
ATOM 827 O O . LEU A 1 96 ? 25.785 1.352 -31.133 1.00 81.50 96 LEU A O 1
ATOM 831 N N . ALA A 1 97 ? 23.592 1.836 -31.023 1.00 80.94 97 ALA A N 1
ATOM 832 C CA . ALA A 1 97 ? 23.312 1.644 -32.438 1.00 80.94 97 ALA A CA 1
ATOM 833 C C . ALA A 1 97 ? 24.009 2.709 -33.291 1.00 80.94 97 ALA A C 1
ATOM 835 O O . ALA A 1 97 ? 24.673 2.353 -34.254 1.00 80.94 97 ALA A O 1
ATOM 836 N N . ILE A 1 98 ? 23.927 3.992 -32.923 1.00 80.88 98 ILE A N 1
ATOM 837 C CA . ILE A 1 98 ? 24.591 5.082 -33.654 1.00 80.88 98 ILE A CA 1
ATOM 838 C C . ILE A 1 98 ? 26.113 4.925 -33.593 1.00 80.88 98 ILE A C 1
ATOM 840 O O . ILE A 1 98 ? 26.759 4.957 -34.638 1.00 80.88 98 ILE A O 1
ATOM 844 N N . ASN A 1 99 ? 26.687 4.698 -32.407 1.00 78.19 99 ASN A N 1
ATOM 845 C CA . ASN A 1 99 ? 28.136 4.538 -32.255 1.00 78.19 99 ASN A CA 1
ATOM 846 C C . ASN A 1 99 ? 28.643 3.257 -32.930 1.00 78.19 99 ASN A C 1
ATOM 848 O O . ASN A 1 99 ? 29.675 3.280 -33.596 1.00 78.19 99 ASN A O 1
ATOM 852 N N . GLY A 1 100 ? 27.917 2.144 -32.800 1.00 79.38 100 GLY A N 1
ATOM 853 C CA . GLY A 1 100 ? 28.255 0.888 -33.467 1.00 79.38 100 GLY A CA 1
ATOM 854 C C . GLY A 1 100 ? 28.168 1.003 -34.989 1.00 79.38 100 GLY A C 1
ATOM 855 O O . GLY A 1 100 ? 29.063 0.544 -35.694 1.00 79.38 100 GLY A O 1
ATOM 856 N N . LEU A 1 101 ? 27.138 1.678 -35.503 1.00 77.25 101 LEU A N 1
ATOM 857 C CA . LEU A 1 101 ? 26.961 1.907 -36.935 1.00 77.25 101 LEU A CA 1
ATOM 858 C C . LEU A 1 101 ? 28.012 2.877 -37.492 1.00 77.25 101 LEU A C 1
ATOM 860 O O . LEU A 1 101 ? 28.540 2.628 -38.571 1.00 77.25 101 LEU A O 1
ATOM 864 N N . GLN A 1 102 ? 28.374 3.932 -36.754 1.00 75.81 102 GLN A N 1
ATOM 865 C CA . GLN A 1 102 ? 29.477 4.828 -37.123 1.00 75.81 102 GLN A CA 1
ATOM 866 C C . GLN A 1 102 ? 30.816 4.093 -37.184 1.00 75.81 102 GLN A C 1
ATOM 868 O O . GLN A 1 102 ? 31.612 4.341 -38.088 1.00 75.81 102 GLN A O 1
ATOM 873 N N . TRP A 1 103 ? 31.059 3.171 -36.254 1.00 76.81 103 TRP A N 1
ATOM 874 C CA . TRP A 1 103 ? 32.295 2.395 -36.225 1.00 76.81 103 TRP A CA 1
ATOM 875 C C . TRP A 1 103 ? 32.361 1.341 -37.342 1.00 76.81 103 TRP A C 1
ATOM 877 O O . TRP A 1 103 ? 33.430 1.072 -37.882 1.00 76.81 103 TRP A O 1
ATOM 887 N N . LEU A 1 104 ? 31.213 0.785 -37.740 1.00 76.56 104 LEU A N 1
ATOM 888 C CA . LEU A 1 104 ? 31.093 -0.168 -38.852 1.00 76.56 104 LEU A CA 1
ATOM 889 C C . LEU A 1 104 ? 31.028 0.502 -40.234 1.00 76.56 104 LEU A C 1
ATOM 891 O O . LEU A 1 104 ? 31.277 -0.154 -41.245 1.00 76.56 104 LEU A O 1
ATOM 895 N N . TRP A 1 105 ? 30.735 1.803 -40.293 1.00 77.62 105 TRP A N 1
ATOM 896 C CA . TRP A 1 105 ? 30.666 2.585 -41.528 1.00 77.62 105 TRP A CA 1
ATOM 897 C C . TRP A 1 105 ? 31.912 2.468 -42.428 1.00 77.62 105 TRP A C 1
ATOM 899 O O . TRP A 1 105 ? 31.750 2.153 -43.607 1.00 77.62 105 TRP A O 1
ATOM 909 N N . PRO A 1 106 ? 33.157 2.656 -41.934 1.00 78.88 106 PRO A N 1
ATOM 910 C CA . PRO A 1 106 ? 34.350 2.537 -42.777 1.00 78.88 106 PRO A CA 1
ATOM 911 C C . PRO A 1 106 ? 34.552 1.127 -43.347 1.00 78.88 106 PRO A C 1
ATOM 913 O O . PRO A 1 106 ? 35.006 0.991 -44.482 1.00 78.88 106 PRO A O 1
ATOM 916 N N . LEU A 1 107 ? 34.169 0.084 -42.603 1.00 77.31 107 LEU A N 1
ATOM 917 C CA . LEU A 1 107 ? 34.263 -1.306 -43.057 1.00 77.31 107 LEU A CA 1
ATOM 918 C C . LEU A 1 107 ? 33.245 -1.601 -44.162 1.00 77.31 107 LEU A C 1
ATOM 920 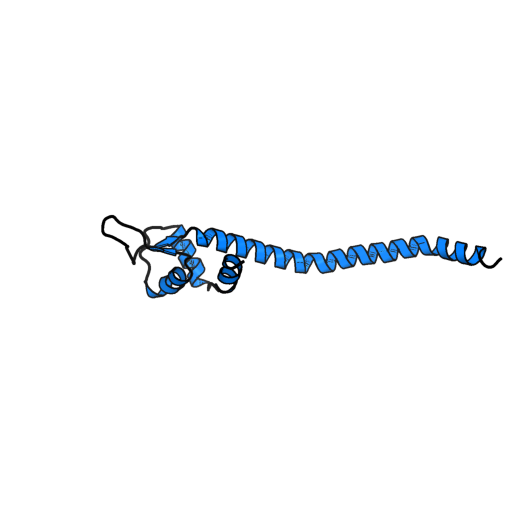O O . LEU A 1 107 ? 33.593 -2.238 -45.151 1.00 77.31 107 LEU A O 1
ATOM 924 N N . LEU A 1 108 ? 32.019 -1.085 -44.038 1.00 77.00 108 LEU A N 1
ATOM 925 C CA . LEU A 1 108 ? 30.991 -1.196 -45.076 1.00 77.00 108 LEU A CA 1
ATOM 926 C C . LEU A 1 108 ? 31.389 -0.451 -46.358 1.00 77.00 108 LEU A C 1
ATOM 928 O O . LEU A 1 108 ? 31.228 -0.988 -47.450 1.00 77.00 108 LEU A O 1
ATOM 932 N N . VAL A 1 109 ? 31.961 0.753 -46.240 1.00 79.38 109 VAL A N 1
ATOM 933 C CA . VAL A 1 109 ? 32.453 1.527 -47.395 1.00 79.38 109 VAL A CA 1
ATOM 934 C C . VAL A 1 109 ? 33.604 0.804 -48.100 1.00 79.38 109 VAL A C 1
ATOM 936 O O . VAL A 1 109 ? 33.609 0.735 -49.328 1.00 79.38 109 VAL A O 1
ATOM 939 N N . GLN A 1 110 ? 34.545 0.217 -47.352 1.00 76.56 110 GLN A N 1
ATOM 940 C CA . GLN A 1 110 ? 35.617 -0.602 -47.932 1.00 76.56 110 GLN A CA 1
ATOM 941 C C . GLN A 1 110 ? 35.079 -1.846 -48.648 1.00 76.56 110 GLN A C 1
ATOM 943 O O . GLN A 1 110 ? 35.544 -2.159 -49.740 1.00 76.56 110 GLN A O 1
ATOM 948 N N . TRP A 1 111 ? 34.079 -2.519 -48.077 1.00 75.56 111 TRP A N 1
ATOM 949 C CA . TRP A 1 111 ? 33.456 -3.704 -48.675 1.00 75.56 111 TRP A CA 1
ATOM 950 C C . TRP A 1 111 ? 32.677 -3.384 -49.963 1.00 75.56 111 TRP A C 1
ATOM 952 O O . TRP A 1 111 ? 32.741 -4.122 -50.949 1.00 75.56 111 TRP A O 1
ATOM 962 N N . CYS A 1 112 ? 31.966 -2.253 -49.990 1.00 73.62 112 CYS A N 1
ATOM 963 C CA . CYS A 1 112 ? 31.298 -1.756 -51.196 1.00 73.62 112 CYS A CA 1
ATOM 964 C C . CYS A 1 112 ? 32.306 -1.343 -52.279 1.00 73.62 112 CYS A C 1
ATOM 966 O O . CYS A 1 112 ? 32.060 -1.562 -53.460 1.00 73.62 112 CYS A O 1
ATOM 968 N N . ALA A 1 113 ? 33.454 -0.780 -51.893 1.00 69.06 113 ALA A N 1
ATOM 969 C CA . ALA A 1 113 ? 34.508 -0.426 -52.838 1.00 69.06 113 ALA A CA 1
ATOM 970 C C . ALA A 1 113 ? 35.205 -1.664 -53.435 1.00 69.06 113 ALA A C 1
ATOM 972 O O . ALA A 1 113 ? 35.518 -1.667 -54.621 1.00 69.06 113 ALA A O 1
ATOM 973 N N . SER A 1 114 ? 35.409 -2.729 -52.651 1.00 69.19 114 SER A N 1
ATOM 974 C CA . SER A 1 114 ? 36.057 -3.964 -53.118 1.00 69.19 114 SER A CA 1
ATOM 975 C C . SER A 1 114 ? 35.141 -4.907 -53.903 1.00 69.19 114 SER A C 1
ATOM 977 O O . SER A 1 114 ? 35.634 -5.829 -54.538 1.00 69.19 114 SER A O 1
ATOM 979 N N . SER A 1 115 ? 33.820 -4.723 -53.839 1.00 61.69 115 SER A N 1
ATOM 980 C CA . SER A 1 115 ? 32.838 -5.519 -54.599 1.00 61.69 115 SER A CA 1
ATOM 981 C C . SER A 1 115 ? 32.494 -4.925 -55.970 1.00 61.69 115 SER A C 1
ATOM 983 O O . SER A 1 115 ? 31.757 -5.542 -56.734 1.00 61.69 115 SER A O 1
ATOM 985 N N . HIS A 1 116 ? 33.026 -3.739 -56.284 1.00 55.44 116 HIS A N 1
ATOM 986 C CA . HIS A 1 116 ? 32.794 -3.016 -57.537 1.00 55.44 116 HIS A CA 1
ATOM 987 C C . HIS A 1 116 ? 34.033 -3.005 -58.463 1.00 55.44 116 HIS A C 1
ATOM 989 O O . HIS A 1 116 ? 34.162 -2.125 -59.321 1.00 55.44 116 HIS A O 1
ATOM 995 N N . GLN A 1 117 ? 34.943 -3.967 -58.267 1.00 48.16 117 GLN A N 1
ATOM 996 C CA . GLN A 1 117 ? 36.146 -4.231 -59.062 1.00 48.16 117 GLN A CA 1
ATOM 997 C C . GLN A 1 117 ? 36.149 -5.701 -59.490 1.00 48.16 117 GLN A C 1
ATOM 999 O O . GLN A 1 117 ? 36.549 -5.965 -60.644 1.00 48.16 117 GLN A O 1
#